Protein AF-X1CJY0-F1 (afdb_monomer)

Mean predicted aligned error: 3.45 Å

Radius of gyration: 11.53 Å; Cα contacts (8 Å, |Δi|>4): 41; chains: 1; bounding box: 28×20×31 Å

Foldseek 3Di:
DVVLVVLLVVLQVQADPDPQLHSVNLVVQLVVLVVVVVVDPDDSVVSNSCSSCVRSDDD

Sequence (59 aa):
MKVIDLLQKQVQRRMKNEPAHDFNHVMRVYKNAQKICKKEKVNEKLVLSAALLHDIISY

pLDDT: mean 91.56, std 8.78, range [60.78, 98.38]

Structure (mmCIF, N/CA/C/O backbone):
data_AF-X1CJY0-F1
#
_entry.id   AF-X1CJY0-F1
#
loop_
_atom_site.group_PDB
_atom_site.id
_atom_site.type_symbol
_atom_site.label_atom_id
_atom_site.label_alt_id
_atom_site.label_comp_id
_atom_site.label_asym_id
_atom_site.label_entity_id
_atom_site.label_seq_id
_atom_site.pdbx_PDB_ins_code
_atom_site.Cartn_x
_atom_site.Cartn_y
_atom_site.Cartn_z
_atom_site.occupancy
_atom_site.B_iso_or_equiv
_atom_site.auth_seq_id
_atom_site.auth_comp_id
_atom_site.auth_asym_id
_atom_site.auth_atom_id
_atom_site.pdbx_PDB_model_num
ATOM 1 N N . MET A 1 1 ? -2.681 -8.958 1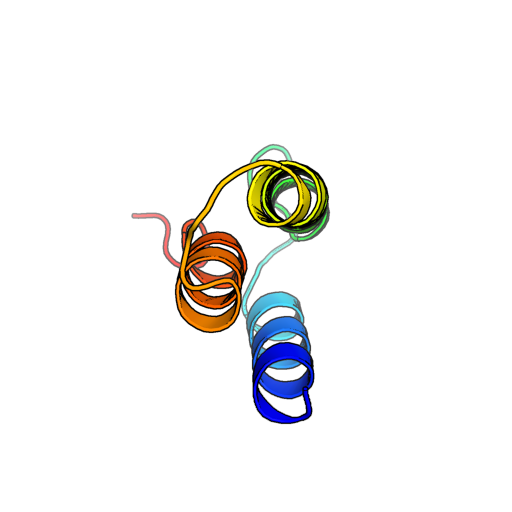0.506 1.00 60.78 1 MET A N 1
ATOM 2 C CA . MET A 1 1 ? -1.615 -8.152 9.867 1.00 60.78 1 MET A CA 1
ATOM 3 C C . MET A 1 1 ? -0.710 -8.956 8.927 1.00 60.78 1 MET A C 1
ATOM 5 O O . MET A 1 1 ? -0.524 -8.481 7.821 1.00 60.78 1 MET A O 1
ATOM 9 N N . LYS A 1 2 ? -0.310 -10.206 9.241 1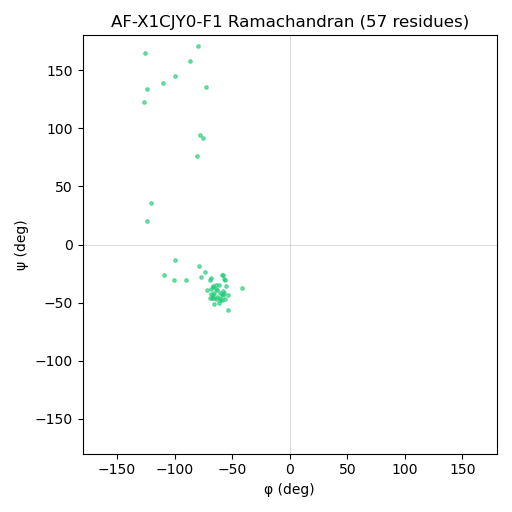.00 81.44 2 LYS A N 1
ATOM 10 C CA . LYS A 1 2 ? 0.550 -11.066 8.380 1.00 81.44 2 LYS A CA 1
ATOM 11 C C . LYS A 1 2 ? 0.256 -11.073 6.862 1.00 81.44 2 LYS A C 1
ATOM 13 O O . LYS A 1 2 ? 1.187 -11.150 6.071 1.00 81.44 2 LYS A O 1
ATOM 18 N N . VAL A 1 3 ? -1.015 -11.017 6.445 1.00 90.44 3 VAL A N 1
ATOM 19 C CA . VAL A 1 3 ? -1.400 -11.032 5.014 1.00 90.44 3 VAL A CA 1
ATOM 20 C C . VAL A 1 3 ? -1.061 -9.718 4.300 1.00 90.44 3 VAL A C 1
ATOM 22 O O . VAL A 1 3 ? -0.593 -9.758 3.168 1.00 90.44 3 VAL A O 1
ATOM 25 N N . ILE A 1 4 ? -1.256 -8.568 4.954 1.00 93.31 4 ILE A N 1
ATOM 26 C CA . ILE A 1 4 ? -0.914 -7.250 4.389 1.00 93.31 4 ILE A CA 1
ATOM 27 C C . ILE A 1 4 ? 0.606 -7.139 4.224 1.00 93.31 4 ILE A C 1
ATOM 29 O O . ILE A 1 4 ? 1.080 -6.714 3.177 1.00 93.3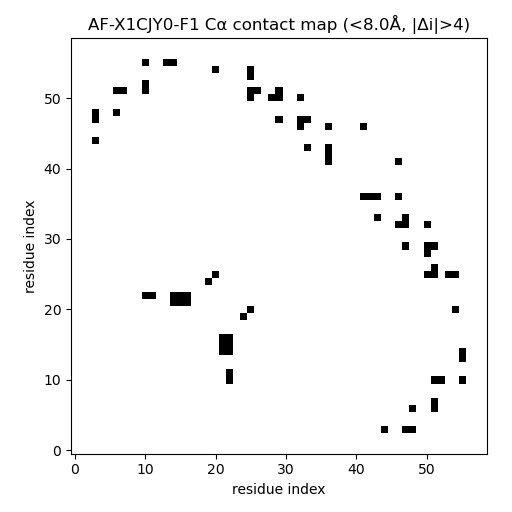1 4 ILE A O 1
ATOM 33 N N . ASP A 1 5 ? 1.370 -7.614 5.210 1.00 93.50 5 ASP A N 1
ATOM 34 C CA . ASP A 1 5 ? 2.835 -7.615 5.145 1.00 93.50 5 ASP A CA 1
ATOM 35 C C . ASP A 1 5 ? 3.352 -8.506 4.003 1.00 93.50 5 ASP A C 1
ATOM 37 O O . ASP A 1 5 ? 4.306 -8.159 3.303 1.00 93.50 5 ASP A O 1
ATOM 41 N N . LEU A 1 6 ? 2.705 -9.660 3.792 1.00 95.38 6 LEU A N 1
ATOM 42 C CA . LEU A 1 6 ? 3.000 -10.544 2.666 1.00 95.38 6 LEU A CA 1
ATOM 43 C C . LEU A 1 6 ? 2.688 -9.853 1.331 1.00 95.38 6 LEU A C 1
ATOM 45 O O . LEU A 1 6 ? 3.523 -9.883 0.430 1.00 95.38 6 LEU A O 1
ATOM 49 N N . LEU A 1 7 ? 1.521 -9.211 1.214 1.00 95.06 7 LEU A N 1
ATOM 50 C CA . LEU A 1 7 ? 1.111 -8.465 0.022 1.00 95.06 7 LEU A CA 1
ATOM 51 C C . LEU A 1 7 ? 2.093 -7.343 -0.305 1.00 95.06 7 LEU A C 1
ATOM 53 O O . LEU A 1 7 ? 2.555 -7.260 -1.438 1.00 95.06 7 LEU A O 1
ATOM 57 N N . GLN A 1 8 ? 2.484 -6.541 0.684 1.00 94.94 8 G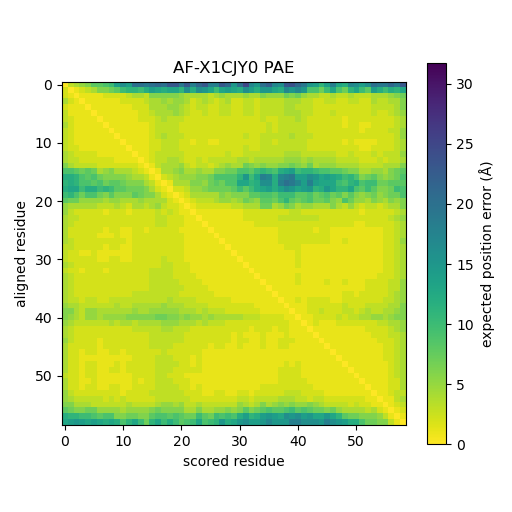LN A N 1
ATOM 58 C CA . GLN A 1 8 ? 3.447 -5.459 0.490 1.00 94.94 8 GLN A CA 1
ATOM 59 C C . GLN A 1 8 ? 4.782 -5.989 -0.059 1.00 94.94 8 GLN A C 1
ATOM 61 O O . GLN A 1 8 ? 5.322 -5.425 -1.010 1.00 94.94 8 GLN A O 1
ATOM 66 N N . LYS A 1 9 ? 5.285 -7.114 0.474 1.00 94.81 9 LYS A N 1
ATOM 67 C CA . LYS A 1 9 ? 6.496 -7.775 -0.049 1.00 94.81 9 LYS A CA 1
ATOM 68 C C . LYS A 1 9 ? 6.317 -8.290 -1.481 1.00 94.81 9 LYS A C 1
ATOM 70 O O . LYS A 1 9 ? 7.263 -8.236 -2.260 1.00 94.81 9 LYS A O 1
ATOM 75 N N . GLN A 1 10 ? 5.143 -8.816 -1.830 1.00 94.31 10 GLN A N 1
ATOM 76 C CA . GLN A 1 10 ? 4.854 -9.300 -3.186 1.00 94.31 10 GLN A CA 1
ATOM 77 C C . GLN A 1 10 ? 4.786 -8.151 -4.196 1.00 94.31 10 GLN A C 1
ATOM 79 O O . GLN A 1 10 ? 5.370 -8.255 -5.271 1.00 94.31 10 GLN A O 1
ATOM 84 N N . VAL A 1 11 ? 4.141 -7.043 -3.829 1.00 94.00 11 VAL A N 1
ATOM 85 C CA . VAL A 1 11 ? 4.067 -5.822 -4.644 1.00 94.00 11 VAL A CA 1
ATOM 86 C C . VAL A 1 11 ? 5.467 -5.262 -4.878 1.00 94.00 11 VAL A C 1
ATOM 88 O O . VAL A 1 11 ? 5.869 -5.097 -6.025 1.00 94.00 11 VAL A O 1
ATOM 91 N N . GLN A 1 12 ? 6.262 -5.096 -3.815 1.00 93.12 12 GLN A N 1
ATOM 92 C CA . GLN A 1 12 ? 7.641 -4.610 -3.921 1.00 93.12 12 GLN A CA 1
ATOM 93 C C . GLN A 1 12 ? 8.502 -5.455 -4.876 1.00 93.12 12 GLN A C 1
ATOM 95 O O . GLN A 1 12 ? 9.357 -4.917 -5.567 1.00 93.12 12 GLN A O 1
ATOM 100 N N . ARG A 1 13 ? 8.290 -6.777 -4.914 1.00 92.44 13 ARG A N 1
ATOM 101 C CA . ARG A 1 13 ? 9.027 -7.691 -5.803 1.00 92.44 13 ARG A CA 1
ATOM 102 C C . ARG A 1 13 ? 8.553 -7.655 -7.255 1.00 92.44 13 ARG A C 1
ATOM 104 O O . ARG A 1 13 ? 9.331 -8.010 -8.133 1.00 92.44 13 ARG A O 1
ATOM 111 N N . ARG A 1 14 ? 7.284 -7.322 -7.503 1.00 89.88 14 ARG A N 1
ATOM 112 C CA . ARG A 1 14 ? 6.693 -7.321 -8.851 1.00 89.88 14 ARG A CA 1
ATOM 113 C C . ARG A 1 14 ? 6.838 -5.988 -9.570 1.00 89.88 14 ARG A C 1
ATOM 115 O O . ARG A 1 14 ? 6.911 -5.986 -10.795 1.00 89.88 14 ARG A O 1
ATOM 122 N N . MET A 1 15 ? 6.867 -4.883 -8.833 1.00 88.88 15 MET A N 1
ATOM 123 C CA . MET A 1 15 ? 6.981 -3.555 -9.423 1.00 88.88 15 MET A CA 1
ATOM 124 C C . MET A 1 15 ? 8.393 -3.311 -9.957 1.00 88.88 15 MET A C 1
ATOM 126 O O . MET A 1 15 ? 9.387 -3.612 -9.295 1.00 88.88 15 MET A O 1
ATOM 130 N N . LYS A 1 16 ? 8.476 -2.747 -11.162 1.00 81.50 16 LYS A N 1
ATOM 131 C CA . LYS A 1 16 ? 9.724 -2.232 -11.728 1.00 81.50 16 LYS A CA 1
ATOM 132 C C . LYS A 1 16 ? 9.926 -0.788 -11.264 1.00 81.50 16 LYS A C 1
ATOM 134 O O . LYS A 1 16 ? 8.976 -0.111 -10.880 1.00 81.50 16 LYS A O 1
ATOM 139 N N . ASN A 1 17 ? 11.168 -0.313 -11.297 1.00 74.69 17 ASN A N 1
ATOM 140 C CA . ASN A 1 17 ? 11.455 1.096 -11.041 1.00 74.69 17 ASN A CA 1
ATOM 141 C C . ASN A 1 17 ? 11.047 1.927 -12.260 1.00 74.69 17 ASN A C 1
ATOM 143 O O . ASN A 1 17 ? 11.839 2.107 -13.183 1.00 74.69 17 ASN A O 1
ATOM 147 N N . GLU A 1 18 ? 9.812 2.419 -12.247 1.00 78.31 18 GLU A N 1
ATOM 148 C CA . GLU A 1 18 ? 9.280 3.350 -13.240 1.00 78.31 18 GLU A CA 1
ATOM 149 C C . GLU A 1 18 ? 9.067 4.733 -12.607 1.00 78.31 18 GLU A C 1
ATOM 151 O O . GLU A 1 18 ? 8.586 4.808 -11.479 1.00 78.31 18 GLU A O 1
ATOM 156 N N . PRO A 1 19 ? 9.387 5.849 -13.289 1.00 75.62 19 PRO A N 1
ATOM 157 C CA . PRO A 1 19 ? 9.427 7.172 -12.655 1.00 75.62 19 PRO A CA 1
ATOM 158 C C . PRO A 1 19 ? 8.131 7.622 -11.957 1.00 75.62 19 PRO A C 1
ATOM 160 O O . PRO A 1 19 ? 8.196 8.377 -10.988 1.00 75.62 19 PRO A O 1
ATOM 163 N N . ALA A 1 20 ? 6.962 7.189 -12.442 1.00 75.88 20 ALA A N 1
ATOM 164 C CA . ALA A 1 20 ? 5.655 7.620 -11.930 1.00 75.88 20 ALA A CA 1
ATOM 165 C C . ALA A 1 20 ? 4.891 6.536 -11.144 1.00 75.88 20 ALA A C 1
ATOM 167 O O . ALA A 1 20 ? 4.111 6.881 -10.254 1.00 75.88 20 ALA A O 1
ATOM 168 N N . HIS A 1 21 ? 5.158 5.261 -11.436 1.00 83.25 21 HIS A N 1
ATOM 169 C CA . HIS A 1 21 ? 4.418 4.092 -10.947 1.00 83.25 21 HIS A CA 1
ATOM 170 C C . HIS A 1 21 ? 5.331 3.143 -10.160 1.00 83.25 21 HIS A C 1
ATOM 172 O O . HIS A 1 21 ? 5.219 1.926 -10.251 1.00 83.25 21 HIS A O 1
ATOM 178 N N . ASP A 1 22 ? 6.295 3.687 -9.413 1.00 87.69 22 ASP A N 1
ATOM 179 C CA . ASP A 1 22 ? 7.194 2.883 -8.589 1.00 87.69 22 ASP A CA 1
ATOM 180 C C . ASP A 1 22 ? 6.549 2.444 -7.265 1.00 87.69 22 ASP A C 1
ATOM 182 O O . ASP A 1 22 ? 5.493 2.904 -6.824 1.00 87.69 22 ASP A O 1
ATOM 186 N N . PHE A 1 23 ? 7.241 1.559 -6.554 1.00 92.19 23 PHE A N 1
ATOM 187 C CA . PHE A 1 23 ? 6.808 1.127 -5.229 1.00 92.19 23 PHE A CA 1
ATOM 188 C C . PHE A 1 23 ? 6.633 2.298 -4.241 1.00 92.19 23 PHE A C 1
ATOM 190 O O . PHE A 1 23 ? 5.782 2.246 -3.347 1.00 92.19 23 PHE A O 1
ATOM 197 N N . ASN A 1 24 ? 7.397 3.386 -4.401 1.00 92.75 24 ASN A N 1
ATOM 198 C CA . ASN A 1 24 ? 7.251 4.564 -3.552 1.00 92.75 24 ASN A CA 1
ATOM 199 C C . ASN A 1 24 ? 5.921 5.279 -3.803 1.00 92.75 24 ASN A C 1
ATOM 201 O O . ASN A 1 24 ? 5.316 5.749 -2.835 1.00 92.75 24 ASN A O 1
ATOM 205 N N . HIS A 1 25 ? 5.452 5.354 -5.054 1.00 93.62 25 HIS A N 1
ATOM 206 C CA . HIS A 1 25 ? 4.110 5.823 -5.396 1.00 93.62 25 HIS A CA 1
ATOM 207 C C . HIS A 1 25 ? 3.054 5.042 -4.610 1.00 93.62 25 HIS A C 1
ATOM 209 O O . HIS A 1 25 ? 2.323 5.632 -3.804 1.00 93.62 25 HIS A O 1
ATOM 215 N N . VAL A 1 26 ? 3.054 3.712 -4.737 1.00 95.19 26 VAL A N 1
ATOM 216 C CA . VAL A 1 26 ? 2.094 2.837 -4.047 1.00 95.19 26 VAL A CA 1
ATOM 217 C C . VAL A 1 26 ? 2.143 3.028 -2.531 1.00 95.19 26 VAL A C 1
ATOM 219 O O . VAL A 1 26 ? 1.102 3.146 -1.882 1.00 95.19 26 VAL A O 1
ATOM 222 N N . MET A 1 27 ? 3.333 3.155 -1.937 1.00 96.19 27 MET A N 1
ATOM 223 C CA . MET A 1 27 ? 3.456 3.354 -0.490 1.00 96.19 27 MET A CA 1
ATOM 224 C C . MET A 1 27 ? 2.950 4.717 -0.004 1.00 96.19 27 MET A C 1
ATOM 226 O O . MET A 1 27 ? 2.485 4.813 1.137 1.00 96.19 27 MET A O 1
ATOM 230 N N . ARG A 1 28 ? 3.001 5.776 -0.825 1.00 97.19 28 ARG A N 1
ATOM 231 C CA . ARG A 1 28 ? 2.358 7.059 -0.484 1.00 97.19 28 ARG A CA 1
ATOM 232 C C . ARG A 1 28 ? 0.837 6.910 -0.462 1.00 97.19 28 ARG A C 1
ATOM 234 O O . ARG A 1 28 ? 0.210 7.335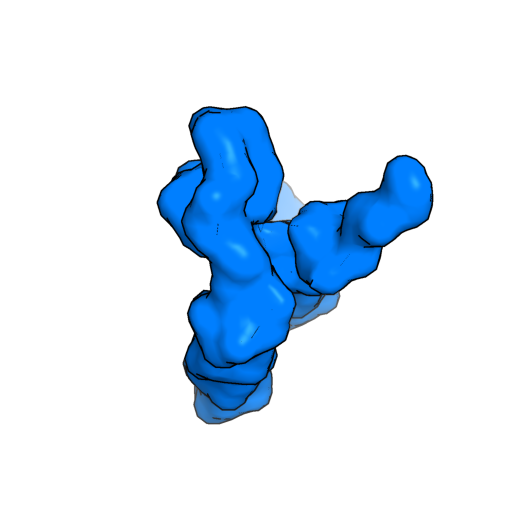 0.510 1.00 97.19 28 ARG A O 1
ATOM 241 N N . VAL A 1 29 ? 0.263 6.253 -1.473 1.00 97.25 29 VAL A N 1
ATOM 242 C CA . VAL A 1 29 ? -1.181 5.964 -1.549 1.00 97.25 29 VAL A CA 1
ATOM 243 C C . VAL A 1 29 ? -1.625 5.105 -0.364 1.00 97.25 29 VAL A C 1
ATOM 245 O O . VAL A 1 29 ? -2.559 5.472 0.347 1.00 97.25 29 VAL A O 1
ATOM 248 N N . TYR A 1 30 ? -0.897 4.027 -0.068 1.00 97.81 30 TYR A N 1
ATOM 249 C CA . TYR A 1 30 ? -1.155 3.154 1.076 1.00 97.81 30 TYR A CA 1
ATOM 250 C C . TYR A 1 30 ? -1.158 3.913 2.413 1.00 97.81 30 TYR A C 1
ATOM 252 O O . TYR A 1 30 ? -2.088 3.771 3.206 1.00 97.81 30 TYR A O 1
ATOM 260 N N . LYS A 1 31 ? -0.164 4.778 2.665 1.00 98.19 31 LYS A N 1
ATOM 261 C CA . LYS A 1 31 ? -0.099 5.586 3.900 1.00 98.19 31 LYS A CA 1
ATOM 262 C C . LYS A 1 31 ? -1.256 6.579 4.012 1.00 98.19 31 LYS A C 1
ATOM 264 O O . LYS A 1 31 ? -1.736 6.837 5.118 1.00 98.19 31 LYS A O 1
ATOM 269 N N . ASN A 1 32 ? -1.712 7.136 2.892 1.00 98.38 32 ASN A N 1
ATOM 270 C CA . ASN A 1 32 ? -2.904 7.979 2.873 1.00 98.38 32 ASN A CA 1
ATOM 271 C C . ASN A 1 32 ? -4.156 7.151 3.187 1.00 98.38 32 ASN A C 1
ATOM 273 O O . ASN A 1 32 ? -4.917 7.529 4.076 1.00 98.38 32 ASN A O 1
ATOM 277 N N . ALA A 1 33 ? -4.311 5.981 2.565 1.00 98.19 33 ALA A N 1
ATOM 278 C CA . ALA A 1 33 ? -5.408 5.057 2.838 1.00 98.19 33 ALA A CA 1
ATOM 279 C C . ALA A 1 33 ? -5.460 4.630 4.317 1.00 98.19 33 ALA A C 1
ATOM 281 O O . ALA A 1 33 ? -6.537 4.636 4.909 1.00 98.19 33 ALA A O 1
ATOM 282 N N . GLN A 1 34 ? -4.312 4.371 4.960 1.00 97.69 34 GLN A N 1
ATOM 283 C CA . GLN A 1 34 ? -4.239 4.103 6.405 1.00 97.69 34 GLN A CA 1
ATOM 284 C C . GLN A 1 34 ? -4.784 5.262 7.248 1.00 97.69 34 GLN A C 1
ATOM 286 O O . GLN A 1 34 ? -5.501 5.038 8.221 1.00 97.69 34 GLN A O 1
ATOM 291 N N . LYS A 1 35 ? -4.455 6.513 6.902 1.00 98.38 35 LYS A N 1
ATOM 292 C CA . LYS A 1 35 ? -4.970 7.693 7.619 1.00 98.38 35 LYS A CA 1
ATOM 293 C C . LYS A 1 35 ? -6.479 7.860 7.429 1.00 98.38 35 LYS A C 1
ATOM 295 O O . LYS A 1 35 ? -7.151 8.257 8.376 1.00 98.38 35 LYS A O 1
ATOM 300 N N . ILE A 1 36 ? -6.992 7.553 6.238 1.00 98.25 36 ILE A N 1
ATOM 301 C CA . ILE A 1 36 ? -8.423 7.623 5.914 1.00 98.25 36 ILE A CA 1
ATOM 302 C C . ILE A 1 36 ? -9.192 6.533 6.668 1.00 98.25 36 ILE A C 1
ATOM 304 O O . ILE A 1 36 ? -10.171 6.843 7.334 1.00 98.25 36 ILE A O 1
ATOM 308 N N . CYS A 1 37 ? -8.701 5.289 6.681 1.00 98.00 37 CYS A N 1
ATOM 309 C CA . CYS A 1 37 ? -9.350 4.180 7.397 1.00 98.00 37 CYS A CA 1
ATOM 310 C C . CYS A 1 37 ? -9.508 4.432 8.904 1.00 98.00 37 CYS A C 1
ATOM 312 O O . CYS A 1 37 ? -10.415 3.889 9.519 1.00 98.00 37 CYS A O 1
ATOM 314 N N . LYS A 1 38 ? -8.645 5.262 9.508 1.00 97.00 38 LYS A N 1
ATOM 315 C CA . LYS A 1 38 ? -8.766 5.661 10.921 1.00 97.00 38 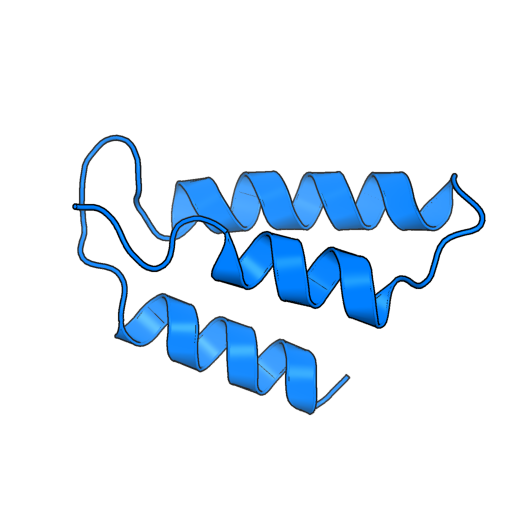LYS A CA 1
ATOM 316 C C . LYS A 1 38 ? -9.901 6.651 11.184 1.00 97.00 38 LYS A C 1
ATOM 318 O O . LYS A 1 38 ? -10.326 6.777 12.327 1.00 97.00 38 LYS A O 1
ATOM 323 N N . LYS A 1 39 ? -10.318 7.404 10.165 1.00 98.00 39 LYS A N 1
ATOM 324 C CA . LYS A 1 39 ? -11.357 8.439 10.259 1.00 98.00 39 LYS A CA 1
ATOM 325 C C . LYS A 1 39 ? -12.707 7.945 9.747 1.00 98.00 39 LYS A C 1
ATOM 327 O O . LYS A 1 39 ? -1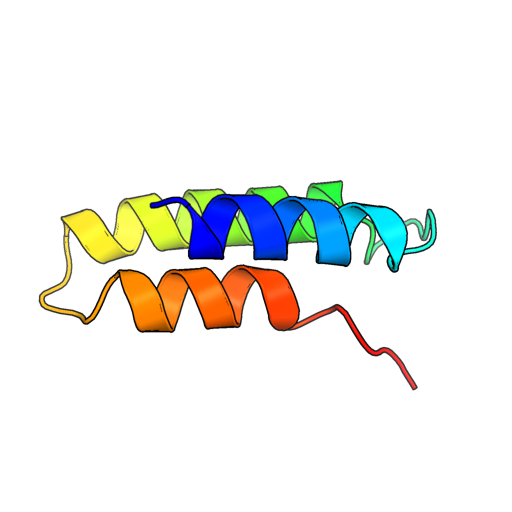3.736 8.372 10.253 1.00 98.00 39 LYS A O 1
ATOM 332 N N . GLU A 1 40 ? -12.686 7.032 8.783 1.00 96.56 40 GLU A N 1
ATOM 333 C CA . GLU A 1 40 ? -13.875 6.505 8.122 1.00 96.56 40 GLU A CA 1
ATOM 334 C C . GLU A 1 40 ? -14.285 5.140 8.684 1.00 96.56 40 GLU A C 1
ATOM 336 O O . GLU A 1 40 ? -13.446 4.296 9.000 1.00 96.56 40 GLU A O 1
ATOM 341 N N . LYS A 1 41 ? -15.594 4.867 8.749 1.00 96.31 41 LYS A N 1
ATOM 342 C CA . LYS A 1 41 ? -16.116 3.554 9.160 1.00 96.31 41 LYS A CA 1
ATOM 343 C C . LYS A 1 41 ? -16.058 2.563 7.991 1.00 96.31 41 LYS A C 1
ATOM 345 O O . LYS A 1 41 ? -17.071 2.264 7.364 1.00 96.31 41 LYS A O 1
ATOM 350 N N . VAL A 1 42 ? -14.860 2.058 7.698 1.00 97.19 42 VAL A N 1
ATOM 351 C CA . VAL A 1 42 ? -14.582 1.172 6.554 1.00 97.19 42 VAL A CA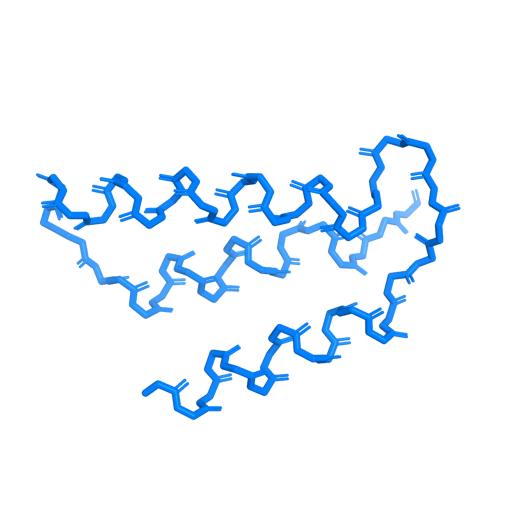 1
ATOM 352 C C . VAL A 1 42 ? -13.902 -0.133 6.968 1.00 97.19 42 VAL A C 1
ATOM 354 O O . VAL A 1 42 ? -13.350 -0.264 8.058 1.00 97.19 42 VAL A O 1
ATOM 357 N N . ASN A 1 43 ? -13.903 -1.117 6.066 1.00 97.56 43 ASN A N 1
ATOM 358 C CA . ASN A 1 43 ? -13.101 -2.325 6.231 1.00 97.56 43 ASN A CA 1
ATOM 359 C C . ASN A 1 43 ? -11.634 -2.028 5.884 1.00 97.56 43 ASN A C 1
ATOM 361 O O . ASN A 1 43 ? -11.231 -2.111 4.723 1.00 97.56 43 ASN A O 1
ATOM 365 N N . GLU A 1 44 ? -10.835 -1.706 6.902 1.00 96.38 44 GLU A N 1
ATOM 366 C CA . GLU A 1 44 ? -9.419 -1.354 6.748 1.00 96.38 44 GLU A CA 1
ATOM 367 C C . GLU A 1 44 ? -8.634 -2.421 5.971 1.00 96.38 44 GLU A C 1
ATOM 369 O O . GLU A 1 44 ? -7.886 -2.096 5.053 1.00 96.38 44 GLU A O 1
ATOM 374 N N . LYS A 1 45 ? -8.847 -3.713 6.256 1.00 96.19 45 LYS A N 1
ATOM 375 C CA . LYS A 1 45 ? -8.134 -4.797 5.562 1.00 96.19 45 LYS A CA 1
ATOM 376 C C . LYS A 1 45 ? -8.404 -4.780 4.056 1.00 96.19 45 LYS A C 1
ATOM 378 O O . LYS A 1 45 ? -7.471 -4.988 3.280 1.00 96.19 45 LYS A O 1
ATOM 383 N N . LEU A 1 46 ? -9.652 -4.550 3.647 1.00 96.94 46 LEU A N 1
ATOM 384 C CA . LEU A 1 46 ? -10.033 -4.477 2.236 1.00 96.94 46 LEU A CA 1
ATOM 385 C C . LEU A 1 46 ? -9.389 -3.263 1.556 1.00 96.94 46 LEU A C 1
ATOM 387 O O . LEU A 1 46 ? -8.718 -3.423 0.538 1.00 96.94 46 LEU A O 1
ATOM 391 N N . VAL A 1 47 ? -9.537 -2.076 2.150 1.00 97.88 47 VAL A N 1
ATOM 392 C CA . VAL A 1 47 ? -9.018 -0.819 1.590 1.00 97.88 47 VAL A CA 1
ATOM 393 C C . VAL A 1 47 ? -7.497 -0.864 1.448 1.00 97.88 47 VAL A C 1
ATOM 395 O O . VAL A 1 47 ? -6.959 -0.535 0.394 1.00 97.88 47 VAL A O 1
ATOM 398 N N . LEU A 1 48 ? -6.795 -1.328 2.482 1.00 97.62 48 LEU A N 1
ATOM 399 C CA . LEU A 1 48 ? -5.337 -1.422 2.470 1.00 97.62 48 LEU A CA 1
ATOM 400 C C . LEU A 1 48 ? -4.819 -2.461 1.469 1.00 97.62 48 LEU A C 1
ATOM 402 O O . LEU A 1 48 ? -3.794 -2.228 0.830 1.00 97.62 48 LEU A O 1
ATOM 406 N N . SER A 1 49 ? -5.533 -3.577 1.291 1.00 97.38 49 SER A N 1
ATOM 407 C CA . SER A 1 49 ? -5.180 -4.575 0.270 1.00 97.38 49 SER A CA 1
ATOM 408 C C . SER A 1 49 ? -5.360 -4.013 -1.142 1.00 97.38 49 SER A C 1
ATOM 410 O O . SER A 1 49 ? -4.482 -4.192 -1.981 1.00 97.38 49 SER A O 1
ATOM 412 N N . ALA A 1 50 ? -6.460 -3.293 -1.392 1.00 97.00 50 ALA A N 1
ATOM 413 C CA . ALA A 1 50 ? -6.714 -2.647 -2.678 1.00 97.00 50 ALA A CA 1
ATOM 414 C C . ALA A 1 50 ? -5.662 -1.570 -2.986 1.00 97.00 50 ALA A C 1
ATOM 416 O O . ALA A 1 50 ? -5.096 -1.563 -4.074 1.00 97.00 50 ALA A O 1
ATOM 417 N N . ALA A 1 51 ? -5.322 -0.723 -2.010 1.00 97.38 51 ALA A N 1
ATOM 418 C CA . ALA A 1 51 ? -4.305 0.315 -2.172 1.00 97.38 51 ALA A CA 1
ATOM 419 C C . ALA A 1 51 ? -2.913 -0.254 -2.501 1.00 97.38 51 ALA A C 1
ATOM 421 O O . ALA A 1 51 ? -2.181 0.347 -3.278 1.00 97.38 51 ALA A O 1
ATOM 422 N N . LEU A 1 52 ? -2.542 -1.418 -1.957 1.00 96.50 52 LEU A N 1
ATOM 423 C CA . LEU A 1 52 ? -1.278 -2.077 -2.307 1.00 96.50 52 LEU A CA 1
ATOM 424 C C . LEU A 1 52 ? -1.265 -2.634 -3.739 1.00 96.50 52 LEU A C 1
ATOM 426 O O . LEU A 1 52 ? -0.204 -2.702 -4.347 1.00 96.50 52 LEU A O 1
ATOM 430 N N . LEU A 1 53 ? -2.418 -3.048 -4.268 1.00 95.62 53 LEU A N 1
ATOM 431 C CA . LEU A 1 53 ? -2.522 -3.748 -5.554 1.00 95.62 53 LEU A CA 1
ATOM 432 C C . LEU A 1 53 ? -2.934 -2.849 -6.726 1.00 95.62 53 LEU A C 1
ATOM 434 O O . LEU A 1 53 ? -2.816 -3.286 -7.865 1.00 95.62 53 LEU A O 1
ATOM 438 N N . HIS A 1 54 ? -3.420 -1.631 -6.470 1.00 94.31 54 HIS A N 1
ATOM 439 C CA . HIS A 1 54 ? -4.079 -0.795 -7.483 1.00 94.31 54 HIS A CA 1
ATOM 440 C C . HIS A 1 54 ? -3.227 -0.479 -8.722 1.00 94.31 54 HIS A C 1
ATOM 442 O O . HIS A 1 54 ? -3.790 -0.259 -9.785 1.00 94.31 54 HIS A O 1
ATOM 448 N N . ASP A 1 55 ? -1.902 -0.486 -8.571 1.00 91.19 55 ASP A N 1
ATOM 449 C CA . ASP A 1 55 ? -0.935 -0.081 -9.599 1.00 91.19 55 ASP A CA 1
ATOM 450 C C . ASP A 1 55 ? 0.082 -1.201 -9.895 1.00 91.19 55 ASP A C 1
ATOM 452 O O . ASP A 1 55 ? 1.194 -0.96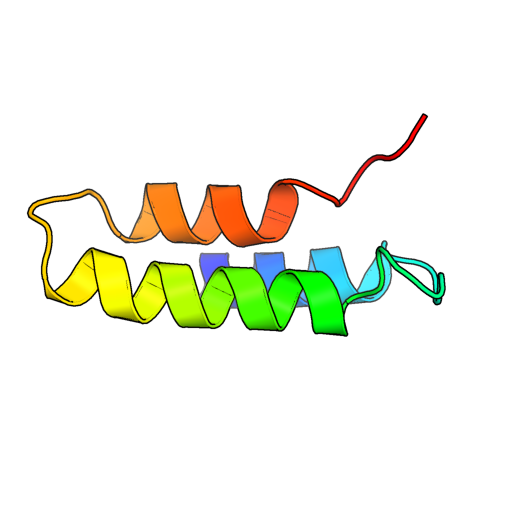8 -10.356 1.00 91.19 55 ASP A O 1
ATOM 456 N N . ILE A 1 56 ? -0.258 -2.454 -9.556 1.00 89.44 56 ILE A N 1
ATOM 457 C CA . ILE A 1 56 ? 0.641 -3.608 -9.740 1.00 89.44 56 ILE A CA 1
ATOM 458 C C . ILE A 1 56 ? 0.683 -4.111 -11.195 1.00 89.44 56 ILE A C 1
ATOM 460 O O . ILE A 1 56 ? 1.594 -4.850 -11.568 1.00 89.44 56 ILE A O 1
ATOM 464 N N . ILE A 1 57 ? -0.316 -3.753 -12.004 1.00 83.31 57 ILE A N 1
ATOM 465 C CA . ILE A 1 57 ? -0.431 -4.097 -13.424 1.00 83.31 57 ILE A CA 1
ATOM 466 C C . ILE A 1 57 ? -0.629 -2.788 -14.184 1.00 83.31 57 ILE A C 1
ATOM 468 O O . ILE A 1 57 ? -1.594 -2.078 -13.919 1.00 83.31 57 ILE A O 1
ATOM 472 N N . SER A 1 58 ? 0.261 -2.513 -15.135 1.00 71.38 58 SER A N 1
ATOM 473 C CA . SER A 1 58 ? 0.158 -1.406 -16.088 1.00 71.38 58 SER A CA 1
ATOM 474 C C . SER A 1 58 ? 0.229 -2.001 -17.502 1.00 71.38 58 SER A C 1
ATOM 476 O O . SER A 1 58 ? 1.030 -2.917 -17.720 1.00 71.38 58 SER A O 1
ATOM 478 N N . TYR A 1 59 ? -0.664 -1.578 -18.404 1.00 62.19 59 TYR A N 1
ATOM 479 C CA . TYR A 1 59 ? -0.828 -2.112 -19.769 1.00 62.19 59 TYR A CA 1
ATOM 480 C C . TYR A 1 59 ? -0.185 -1.210 -20.819 1.00 62.19 59 TYR A C 1
ATOM 482 O O . TYR A 1 59 ? -0.278 0.027 -20.655 1.00 62.19 59 TYR A O 1
#

Secondary structure (DSSP, 8-state):
-HHHHHHHHHHHHH----SSSSHHHHHHHHHHHHHHHTTS-S-HHHHHHHHHHTTS---

InterPro domains:
  IPR003607 HD/PDEase domain [cd00077] (21-56)
  IPR006674 HD domain [PF01966] (23-57)
  IPR006674 HD domain [PS51831] (22-59)

Solvent-accessible surface area (backbone atoms only — not comparable to full-atom values): 3589 Å² total; per-residue (Å²): 110,72,67,59,59,52,48,53,54,51,42,58,72,68,47,58,96,41,101,80,64,19,60,67,47,41,51,52,52,30,55,50,50,55,59,46,43,76,77,44,101,59,64,52,72,59,54,52,52,48,40,57,51,71,71,69,72,85,135

Organism: NCBI:txid412755